Protein AF-A0AA39CTF8-F1 (afdb_monomer_lite)

Radius of gyration: 15.76 Å; chains: 1; bounding box: 38×28×45 Å

Secondary structure (DSSP, 8-state):
--HHHHHHHHHTTHHHHHHHHHH-TTSPPEEEEE-S-SS--S-TTTSSSHHHHHHHHHHHHHHHHTT--EEEE---TT-TT-SEE-S-BTTB-SEE-THHHHHHHHHHHHTT-TT----PPP-

Foldseek 3Di:
DDLVVLLVVQCVCLVVQVVVCVVPVPDAAAAPEDADDDVQPPPLVCALAQNRLVSLLSNVLSNLQSRHPYYDYDADQSGRHHQWRCQDDPNDGTDGGNNVVSVVVNCVVPVVPPPDGRHDDDD

InterPro domains:
  IPR052974 Glycosyl Hydrolase 79 Enzymes [PTHR36183] (1-116)

Structure (mmCIF, N/CA/C/O backbone):
data_AF-A0AA39CTF8-F1
#
_entry.id   AF-A0AA39CTF8-F1
#
loop_
_atom_site.group_PDB
_atom_site.id
_atom_site.type_symbol
_atom_site.label_atom_id
_atom_site.label_alt_id
_atom_site.label_comp_id
_atom_site.label_asym_id
_atom_site.label_entity_id
_atom_site.label_seq_id
_atom_site.pdbx_PDB_ins_code
_atom_site.Cartn_x
_atom_site.Cartn_y
_atom_site.Cartn_z
_atom_site.occupancy
_atom_site.B_iso_or_equiv
_atom_site.auth_seq_id
_atom_site.auth_comp_id
_atom_site.auth_asym_id
_atom_site.auth_atom_id
_atom_site.pdbx_PDB_model_num
ATOM 1 N N . MET A 1 1 ? 5.253 10.635 -0.925 1.00 78.50 1 MET A N 1
ATOM 2 C CA . MET A 1 1 ? 5.466 9.560 0.064 1.00 78.50 1 MET A CA 1
ATOM 3 C C . MET A 1 1 ? 5.866 10.199 1.385 1.00 78.50 1 MET A C 1
ATOM 5 O O . MET A 1 1 ? 7.046 10.406 1.628 1.00 78.50 1 MET A O 1
ATOM 9 N N . ASN A 1 2 ? 4.883 10.614 2.179 1.00 89.88 2 ASN A N 1
ATOM 10 C CA . ASN A 1 2 ? 5.062 11.003 3.576 1.00 89.88 2 ASN A CA 1
ATOM 11 C C . ASN A 1 2 ? 3.846 10.493 4.365 1.00 89.88 2 ASN A C 1
ATOM 13 O O . ASN A 1 2 ? 2.783 10.294 3.772 1.00 89.88 2 ASN A O 1
ATOM 17 N N . HIS A 1 3 ? 4.023 10.285 5.667 1.00 93.75 3 HIS A N 1
ATOM 18 C CA . HIS A 1 3 ? 3.000 9.671 6.513 1.00 93.75 3 HIS A CA 1
ATOM 19 C C . HIS A 1 3 ? 1.699 10.480 6.538 1.00 93.75 3 HIS A C 1
ATOM 21 O O . HIS A 1 3 ? 0.634 9.928 6.312 1.00 93.75 3 HIS A O 1
ATOM 27 N N . THR A 1 4 ? 1.779 11.810 6.644 1.00 95.06 4 THR A N 1
ATOM 28 C CA . THR A 1 4 ? 0.595 12.687 6.623 1.00 95.06 4 THR A CA 1
ATOM 29 C C . THR A 1 4 ? -0.267 12.514 5.366 1.00 95.06 4 THR A C 1
ATOM 31 O O . THR A 1 4 ? -1.490 12.576 5.440 1.00 95.06 4 THR A O 1
ATOM 34 N N . ALA A 1 5 ? 0.333 12.300 4.188 1.00 93.06 5 ALA A N 1
ATOM 35 C CA . ALA A 1 5 ? -0.446 12.049 2.975 1.00 93.06 5 ALA A CA 1
ATOM 36 C C . ALA A 1 5 ? -1.070 10.647 2.957 1.00 93.06 5 ALA A C 1
ATOM 38 O O . ALA A 1 5 ? -2.146 10.485 2.390 1.00 93.06 5 ALA A O 1
ATOM 39 N N . VAL A 1 6 ? -0.402 9.650 3.546 1.00 94.19 6 VAL A N 1
ATOM 40 C CA . VAL A 1 6 ? -0.950 8.296 3.704 1.00 94.19 6 VAL A CA 1
ATOM 41 C C . VAL A 1 6 ? -2.129 8.321 4.667 1.00 94.19 6 VAL A C 1
ATOM 43 O O . VAL A 1 6 ? -3.202 7.853 4.310 1.00 94.19 6 VAL A O 1
ATOM 46 N N . GLU A 1 7 ? -1.958 8.939 5.831 1.00 94.94 7 GLU A N 1
ATOM 47 C CA . GLU A 1 7 ? -3.001 9.120 6.835 1.00 94.94 7 GLU A CA 1
ATOM 48 C C . GLU A 1 7 ? -4.238 9.783 6.226 1.00 94.94 7 GLU A C 1
ATOM 50 O O . GLU A 1 7 ? -5.289 9.154 6.180 1.00 94.94 7 GLU A O 1
ATOM 55 N N . ASN A 1 8 ? -4.090 10.969 5.619 1.00 94.69 8 ASN A N 1
ATOM 56 C CA . ASN A 1 8 ? -5.196 11.671 4.954 1.00 94.69 8 ASN A CA 1
ATOM 57 C C . ASN A 1 8 ? -5.873 10.840 3.850 1.00 94.69 8 ASN A C 1
ATOM 59 O O . ASN A 1 8 ? -7.058 11.011 3.576 1.00 94.69 8 ASN A O 1
ATOM 63 N N . ASN A 1 9 ? -5.127 9.962 3.171 1.00 92.88 9 ASN A N 1
ATOM 64 C CA . ASN A 1 9 ? -5.682 9.100 2.131 1.00 92.88 9 ASN A CA 1
ATOM 65 C C . ASN A 1 9 ? -6.513 7.939 2.692 1.00 92.88 9 ASN A C 1
ATOM 67 O O . ASN A 1 9 ? -7.350 7.407 1.970 1.00 92.88 9 ASN A O 1
ATOM 71 N N . ILE A 1 10 ? -6.300 7.522 3.935 1.00 93.25 10 ILE A N 1
ATOM 72 C CA . ILE A 1 10 ? -7.047 6.410 4.531 1.00 93.25 10 ILE A CA 1
ATOM 73 C C . ILE A 1 10 ? -8.160 6.944 5.433 1.00 93.25 10 ILE A C 1
ATOM 75 O O . ILE A 1 10 ? -9.286 6.459 5.350 1.00 93.25 10 ILE A O 1
ATOM 79 N N . THR A 1 11 ? -7.900 8.003 6.204 1.00 94.44 11 THR A N 1
ATOM 80 C CA . THR A 1 11 ? -8.899 8.636 7.081 1.00 94.44 11 THR A CA 1
ATOM 81 C C . THR A 1 11 ? -10.047 9.281 6.313 1.00 94.44 11 THR A C 1
ATOM 83 O O . THR A 1 11 ? -11.115 9.489 6.875 1.00 94.44 11 THR A O 1
ATOM 86 N N . GLN A 1 12 ? -9.906 9.500 5.001 1.00 94.44 12 GLN A N 1
ATOM 87 C CA . GLN A 1 12 ? -11.028 9.941 4.167 1.00 94.44 12 GLN A CA 1
ATOM 88 C C . GLN A 1 12 ? -12.232 8.982 4.181 1.00 94.44 12 GLN A C 1
ATOM 90 O O . GLN A 1 12 ? -13.317 9.418 3.825 1.00 94.44 12 GLN A O 1
ATOM 95 N N . TYR A 1 13 ? -12.043 7.705 4.548 1.00 93.06 13 TYR A N 1
ATOM 96 C CA . TYR A 1 13 ? -13.116 6.705 4.627 1.00 93.06 13 TYR A CA 1
ATOM 97 C C . TYR A 1 13 ? -13.764 6.608 6.016 1.00 93.06 13 TYR A C 1
ATOM 99 O O . TYR A 1 13 ? -14.669 5.801 6.208 1.00 93.06 13 TYR A O 1
ATOM 107 N N . GLU A 1 14 ? -13.273 7.354 7.010 1.00 93.75 14 GLU A N 1
ATOM 108 C CA . GLU A 1 14 ? -13.641 7.174 8.419 1.00 93.75 14 GLU A CA 1
ATOM 109 C C . GLU A 1 14 ? -15.152 7.326 8.637 1.00 93.75 14 GLU A C 1
ATOM 111 O O . GLU A 1 14 ? -15.782 6.449 9.221 1.00 93.75 14 GLU A O 1
ATOM 116 N N . HIS A 1 15 ? -15.757 8.356 8.044 1.00 95.00 15 HIS A N 1
ATOM 117 C CA . HIS A 1 15 ? -17.194 8.604 8.144 1.00 95.00 15 HIS A CA 1
ATOM 118 C C . HIS A 1 15 ? -18.040 7.485 7.506 1.00 95.00 15 HIS A C 1
ATOM 120 O O . HIS A 1 15 ? -19.038 7.045 8.077 1.00 95.00 15 HIS A O 1
ATOM 126 N N . GLU A 1 16 ? -17.656 6.983 6.330 1.00 93.50 16 GLU A N 1
ATOM 127 C CA . GLU A 1 16 ? -18.352 5.874 5.672 1.00 93.50 16 GLU A CA 1
ATOM 128 C C . GLU A 1 16 ? -18.203 4.569 6.458 1.00 93.50 16 GLU A C 1
ATOM 130 O O . GLU A 1 16 ? -19.143 3.774 6.521 1.00 93.50 16 GLU A O 1
ATOM 135 N N . MET A 1 17 ? -17.033 4.347 7.060 1.00 93.81 17 MET A N 1
ATOM 136 C CA . MET A 1 17 ? -16.761 3.188 7.904 1.00 93.81 17 MET A CA 1
ATOM 137 C C . MET A 1 17 ? -17.577 3.228 9.196 1.00 93.81 17 MET A C 1
ATOM 139 O O . MET A 1 17 ? -18.159 2.208 9.565 1.00 93.81 17 MET A O 1
ATOM 143 N N . GLU A 1 18 ? -17.663 4.387 9.851 1.00 94.44 18 GLU A N 1
ATOM 144 C CA . GLU A 1 18 ? -18.514 4.611 11.023 1.00 94.44 18 GLU A CA 1
ATOM 145 C C . GLU A 1 18 ? -19.980 4.353 10.683 1.00 94.44 18 GLU A C 1
ATOM 147 O O . GLU A 1 18 ? -20.626 3.531 11.333 1.00 94.44 18 GLU A O 1
ATOM 152 N N . TYR A 1 19 ? -20.482 4.962 9.605 1.00 94.94 19 TYR A N 1
ATOM 153 C CA . TYR A 1 19 ? -21.857 4.755 9.161 1.00 94.94 19 TYR A CA 1
ATOM 154 C C . TYR A 1 19 ? -22.148 3.277 8.869 1.00 94.94 19 TYR A C 1
ATOM 156 O O . TYR A 1 19 ? -23.150 2.735 9.337 1.00 94.94 19 TYR A O 1
ATOM 164 N N . ALA A 1 20 ? -21.270 2.594 8.128 1.00 93.19 20 ALA A N 1
ATOM 165 C CA . ALA A 1 20 ? -21.432 1.173 7.832 1.00 93.19 20 ALA A CA 1
ATOM 166 C C . ALA A 1 20 ? -21.434 0.318 9.109 1.00 93.19 20 ALA A C 1
ATOM 168 O O . ALA A 1 20 ? -22.247 -0.600 9.228 1.00 93.19 20 ALA A O 1
ATOM 169 N N . HIS A 1 21 ? -20.569 0.638 10.073 1.00 94.25 21 HIS A N 1
ATOM 170 C CA . HIS A 1 21 ? -20.507 -0.054 11.355 1.00 94.25 21 HIS A CA 1
ATOM 171 C C . HIS A 1 21 ? -21.762 0.175 12.208 1.00 94.25 21 HIS A C 1
ATOM 173 O O . HIS A 1 21 ? -22.227 -0.759 12.854 1.00 94.25 21 HIS A O 1
ATOM 179 N N . GLU A 1 22 ? -22.348 1.374 12.190 1.00 96.25 22 GLU A N 1
ATOM 180 C CA . GLU A 1 22 ? -23.618 1.654 12.872 1.00 96.25 22 GLU A CA 1
ATOM 181 C C . GLU A 1 22 ? -24.778 0.831 12.304 1.00 96.25 22 GLU A C 1
ATOM 183 O O . GLU A 1 22 ? -25.639 0.380 13.062 1.00 96.25 22 GLU A O 1
ATOM 188 N N . GLN A 1 23 ? -24.809 0.632 10.981 1.00 96.62 23 GLN A N 1
ATOM 189 C CA . GLN A 1 23 ? -25.866 -0.145 10.330 1.00 96.62 23 GLN A CA 1
ATOM 190 C C . GLN A 1 23 ? -25.664 -1.655 10.506 1.00 96.62 23 GLN A C 1
ATOM 192 O O . GLN A 1 23 ? -26.620 -2.372 10.786 1.00 96.62 23 GLN A O 1
ATOM 197 N N . GLU A 1 24 ? -24.432 -2.143 10.347 1.00 96.12 24 GLU A N 1
ATOM 198 C CA . GLU A 1 24 ? -24.095 -3.569 10.374 1.00 96.12 24 GLU A CA 1
ATOM 199 C C . GLU A 1 24 ? -22.782 -3.819 11.147 1.00 96.12 24 GLU A C 1
ATOM 201 O O . GLU A 1 24 ? -21.730 -4.065 10.547 1.00 96.12 24 GLU A O 1
ATOM 206 N N . PRO A 1 25 ? -22.812 -3.837 12.497 1.00 93.81 25 PRO A N 1
ATOM 207 C CA . PRO A 1 25 ? -21.602 -3.827 13.334 1.00 93.81 25 PRO A CA 1
ATOM 208 C C . PRO A 1 25 ? -20.665 -5.026 13.160 1.00 93.81 25 PRO A C 1
ATOM 210 O O . PRO A 1 25 ? -19.514 -4.998 13.598 1.00 93.81 25 PRO A O 1
ATOM 213 N N . THR A 1 26 ? -21.166 -6.114 12.573 1.00 94.06 26 THR A N 1
ATOM 214 C CA . THR A 1 26 ? -20.421 -7.368 12.396 1.00 94.06 26 THR A CA 1
ATOM 215 C C . THR A 1 26 ? -19.784 -7.505 11.016 1.00 94.06 26 THR A C 1
ATOM 217 O O . THR A 1 26 ? -18.962 -8.403 10.820 1.00 94.06 26 THR A O 1
ATOM 220 N N . VAL A 1 27 ? -20.137 -6.635 10.063 1.00 92.56 27 VAL A N 1
ATOM 221 C CA . VAL A 1 27 ? -19.603 -6.685 8.701 1.00 92.56 27 VAL A CA 1
ATOM 222 C C . VAL A 1 27 ? -18.261 -5.949 8.667 1.00 92.56 27 VAL A C 1
ATOM 224 O O . VAL A 1 27 ? -18.202 -4.759 8.975 1.00 92.56 27 VAL A O 1
ATOM 227 N N . PRO A 1 28 ? -17.159 -6.628 8.308 1.00 92.06 28 PRO A N 1
ATOM 228 C CA . PRO A 1 28 ? -15.853 -5.994 8.265 1.00 92.06 28 PRO A CA 1
ATOM 229 C C . PRO A 1 28 ? -15.701 -5.102 7.031 1.00 92.06 28 PRO A C 1
ATOM 231 O O . PRO A 1 28 ? -16.151 -5.444 5.935 1.00 92.06 28 PRO A O 1
ATOM 234 N N . VAL A 1 29 ? -14.967 -4.002 7.191 1.00 93.19 29 VAL A N 1
ATOM 235 C CA . VAL A 1 29 ? -14.550 -3.157 6.070 1.00 93.19 29 VAL A CA 1
ATOM 236 C C . VAL A 1 29 ? -13.308 -3.752 5.406 1.00 93.19 29 VAL A C 1
ATOM 238 O O . VAL A 1 29 ? -12.372 -4.216 6.071 1.00 93.19 29 VAL A O 1
ATOM 241 N N . VAL A 1 30 ? -13.309 -3.733 4.073 1.00 95.62 30 VAL A N 1
ATOM 242 C CA . VAL A 1 30 ? -12.202 -4.175 3.222 1.00 95.62 30 VAL A CA 1
ATOM 243 C C . VAL A 1 30 ? -11.966 -3.157 2.111 1.00 95.62 30 VAL A C 1
ATOM 245 O O . VAL A 1 30 ? -12.918 -2.623 1.543 1.00 95.62 30 VAL A O 1
ATOM 248 N N . LEU A 1 31 ? -10.706 -2.938 1.742 1.00 94.81 31 LEU A N 1
ATOM 249 C CA . LEU A 1 31 ? -10.361 -2.209 0.525 1.00 94.81 31 LEU A CA 1
ATOM 250 C C . LEU A 1 31 ? -10.255 -3.208 -0.626 1.00 94.81 31 LEU A C 1
ATOM 252 O O . LEU A 1 31 ? -9.257 -3.916 -0.788 1.00 94.81 31 LEU A O 1
ATOM 256 N N . GLY A 1 32 ? -11.350 -3.302 -1.384 1.00 95.25 32 GLY A N 1
ATOM 257 C CA . GLY A 1 32 ? -11.537 -4.290 -2.446 1.00 95.25 32 GLY A CA 1
ATOM 258 C C . GLY A 1 32 ? -10.659 -4.078 -3.680 1.00 95.25 32 GLY A C 1
ATOM 259 O O . GLY A 1 32 ? -10.412 -5.044 -4.399 1.00 95.25 32 GLY A O 1
ATOM 260 N N . GLU A 1 33 ? -10.175 -2.857 -3.894 1.00 93.81 33 GLU A N 1
ATOM 261 C CA . GLU A 1 33 ? -9.250 -2.491 -4.961 1.00 93.81 33 GLU A CA 1
ATOM 262 C C . GLU A 1 33 ? -8.488 -1.222 -4.544 1.00 93.81 33 GLU A C 1
ATOM 264 O O . GLU A 1 33 ? -9.106 -0.190 -4.288 1.00 93.81 33 GLU A O 1
ATOM 269 N N . ILE A 1 34 ? -7.159 -1.290 -4.417 1.00 92.94 34 ILE A N 1
ATOM 270 C CA . ILE A 1 34 ? -6.343 -0.133 -4.010 1.00 92.94 34 ILE A CA 1
ATOM 271 C C . ILE A 1 34 ? -4.907 -0.236 -4.531 1.00 92.94 34 ILE A C 1
ATOM 273 O O . ILE A 1 34 ? -4.346 -1.333 -4.638 1.00 92.94 34 ILE A O 1
ATOM 277 N N . ASN A 1 35 ? -4.306 0.913 -4.856 1.00 91.62 35 ASN A N 1
ATOM 278 C CA . ASN A 1 35 ? -2.865 1.062 -5.034 1.00 91.62 35 ASN A CA 1
ATOM 279 C C . ASN A 1 35 ? -2.419 2.540 -4.971 1.00 91.62 35 ASN A C 1
ATOM 281 O O . ASN A 1 35 ? -3.235 3.418 -4.704 1.00 91.62 35 ASN A O 1
ATOM 285 N N . GLY A 1 36 ? -1.126 2.804 -5.190 1.00 85.06 36 GLY A N 1
ATOM 286 C CA . GLY A 1 36 ? -0.515 4.134 -5.046 1.00 85.06 36 GLY A CA 1
ATOM 287 C C . GLY A 1 36 ? -0.842 5.155 -6.143 1.00 85.06 36 GLY A C 1
ATOM 288 O O . GLY A 1 36 ? -0.559 6.338 -5.964 1.00 85.06 36 GLY A O 1
ATOM 289 N N . ASP A 1 37 ? -1.449 4.724 -7.251 1.00 83.69 37 ASP A N 1
ATOM 290 C CA . ASP A 1 37 ? -1.854 5.584 -8.367 1.00 83.69 37 ASP A CA 1
ATOM 291 C C . ASP A 1 37 ? -3.141 5.054 -9.019 1.00 83.69 37 ASP A C 1
ATOM 293 O O . ASP A 1 37 ? -3.310 3.846 -9.202 1.00 83.69 37 ASP A O 1
ATOM 297 N N . SER A 1 38 ? -4.042 5.962 -9.395 1.00 77.44 38 SER A N 1
ATOM 298 C CA . SER A 1 38 ? -5.282 5.662 -10.121 1.00 77.44 38 SER A CA 1
ATOM 299 C C . SER A 1 38 ? -5.162 5.869 -11.632 1.00 77.44 38 SER A C 1
ATOM 301 O O . SER A 1 38 ? -5.956 5.316 -12.392 1.00 77.44 38 SER A O 1
ATOM 303 N N . ALA A 1 39 ? -4.178 6.644 -12.094 1.00 76.19 39 ALA A N 1
ATOM 304 C CA . ALA A 1 39 ? -4.035 7.002 -13.502 1.00 76.19 39 ALA A CA 1
ATOM 305 C C . ALA A 1 39 ? -3.143 6.024 -14.288 1.00 76.19 39 ALA A C 1
ATOM 307 O O . ALA A 1 39 ? -3.176 6.018 -15.521 1.00 76.19 39 ALA A O 1
ATOM 308 N N . ASN A 1 40 ? -2.353 5.201 -13.590 1.00 68.25 40 ASN A N 1
ATOM 309 C CA . ASN A 1 40 ? -1.326 4.319 -14.143 1.00 68.25 40 ASN A CA 1
ATOM 310 C C . ASN A 1 40 ? -0.457 5.016 -15.202 1.00 68.25 40 ASN A C 1
ATOM 312 O O . ASN A 1 40 ? -0.211 4.500 -16.302 1.00 68.25 40 ASN A O 1
ATOM 316 N N . LEU A 1 41 ? -0.033 6.237 -14.894 1.00 64.94 41 LEU A N 1
ATOM 317 C CA . LEU A 1 41 ? 0.836 6.997 -15.782 1.00 64.94 41 LEU A CA 1
ATOM 318 C C . LEU A 1 41 ? 2.268 6.465 -15.671 1.00 64.94 41 LEU A C 1
ATOM 320 O O . LEU A 1 41 ? 2.586 5.648 -14.812 1.00 64.94 41 LEU A O 1
ATOM 324 N N . ASN A 1 42 ? 3.150 6.889 -16.579 1.00 65.12 42 ASN A N 1
ATOM 325 C CA . ASN A 1 42 ? 4.553 6.463 -16.640 1.00 65.12 42 ASN A CA 1
ATOM 326 C C . ASN A 1 42 ? 5.375 6.972 -15.431 1.00 65.12 42 ASN A C 1
ATOM 328 O O . ASN A 1 42 ? 6.289 7.782 -15.576 1.00 65.12 42 ASN A O 1
ATOM 332 N N . MET A 1 43 ? 5.037 6.506 -14.231 1.00 73.44 43 MET A N 1
ATOM 333 C CA . MET A 1 43 ? 5.553 6.935 -12.935 1.00 73.44 43 MET A CA 1
ATOM 334 C C . MET A 1 43 ? 6.647 5.991 -12.437 1.00 73.44 43 MET A C 1
ATOM 336 O O . MET A 1 43 ? 6.754 5.726 -11.248 1.00 73.44 43 MET A O 1
ATOM 340 N N . SER A 1 44 ? 7.512 5.496 -13.327 1.00 77.44 44 SER A N 1
ATOM 341 C CA . SER A 1 44 ? 8.609 4.581 -12.961 1.00 77.44 44 SER A CA 1
ATOM 342 C C . SER A 1 44 ? 9.619 5.173 -11.968 1.00 77.44 44 SER A C 1
ATOM 344 O O . SER A 1 44 ? 10.425 4.439 -11.405 1.00 77.44 44 SER A O 1
ATOM 346 N N . GLN A 1 45 ? 9.575 6.489 -11.740 1.00 81.06 45 GLN A N 1
ATOM 347 C CA . GLN A 1 45 ? 10.356 7.170 -10.705 1.00 81.06 45 GLN A CA 1
ATOM 348 C C . GLN A 1 45 ? 9.742 7.054 -9.298 1.00 81.06 45 GLN A C 1
ATOM 350 O O . GLN A 1 45 ? 10.439 7.299 -8.317 1.00 81.06 45 GLN A O 1
ATOM 355 N N . VAL A 1 46 ? 8.456 6.708 -9.193 1.00 86.44 46 VAL A N 1
ATOM 356 C CA . VAL A 1 46 ? 7.686 6.667 -7.937 1.00 86.44 46 VAL A CA 1
ATOM 357 C C . VAL A 1 46 ? 7.165 5.260 -7.657 1.00 86.44 46 VAL A C 1
ATOM 359 O O . VAL A 1 46 ? 7.291 4.789 -6.528 1.00 86.44 46 VAL A O 1
ATOM 362 N N . ASP A 1 47 ? 6.681 4.559 -8.682 1.00 88.31 47 ASP A N 1
ATOM 363 C CA . ASP A 1 47 ? 6.106 3.226 -8.551 1.00 88.31 47 ASP A CA 1
ATOM 364 C C . ASP A 1 47 ? 7.070 2.113 -8.965 1.00 88.31 47 ASP A C 1
ATOM 366 O O . ASP A 1 47 ? 7.815 2.195 -9.949 1.00 88.31 47 ASP A O 1
ATOM 370 N N . GLY A 1 48 ? 7.029 1.013 -8.215 1.00 89.56 48 GLY A N 1
ATOM 371 C CA . GLY A 1 48 ? 7.896 -0.141 -8.431 1.00 89.56 48 GLY A CA 1
ATOM 372 C C . GLY A 1 48 ? 9.355 0.089 -8.037 1.00 89.56 48 GLY A C 1
ATOM 373 O O . GLY A 1 48 ? 10.199 -0.749 -8.354 1.00 89.56 48 GLY A O 1
ATOM 374 N N . VAL A 1 49 ? 9.643 1.193 -7.347 1.00 92.94 49 VAL A N 1
ATOM 375 C CA . VAL A 1 49 ? 10.937 1.528 -6.733 1.00 92.94 49 VAL A CA 1
ATOM 376 C C . VAL A 1 49 ? 10.869 1.363 -5.216 1.00 92.94 49 VAL A C 1
ATOM 378 O O . VAL A 1 49 ? 9.784 1.258 -4.650 1.00 92.94 49 VAL A O 1
ATOM 381 N N . PHE A 1 50 ? 12.015 1.374 -4.532 1.00 95.00 50 PHE A N 1
ATOM 382 C CA .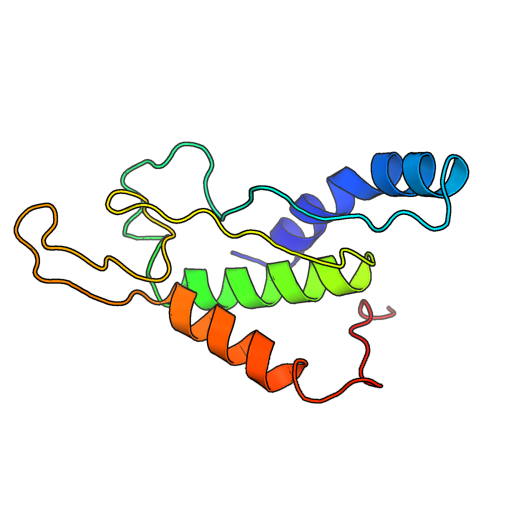 PHE A 1 50 ? 12.083 1.155 -3.080 1.00 95.00 50 PHE A CA 1
ATOM 383 C C . PHE A 1 50 ? 11.105 2.025 -2.268 1.00 95.00 50 PHE A C 1
ATOM 385 O O . PHE A 1 50 ? 10.449 1.519 -1.363 1.00 95.00 50 PHE A O 1
ATOM 392 N N . GLY A 1 51 ? 10.925 3.296 -2.645 1.00 93.75 51 GLY A N 1
ATOM 393 C CA . GLY A 1 51 ? 9.960 4.182 -1.987 1.00 93.75 51 GLY A CA 1
ATOM 394 C C . GLY A 1 51 ? 8.521 3.647 -2.000 1.00 93.75 51 GLY A C 1
ATOM 395 O O . GLY A 1 51 ? 7.848 3.718 -0.978 1.00 93.75 51 GLY A O 1
ATOM 396 N N . SER A 1 52 ? 8.070 3.038 -3.103 1.00 93.88 52 SER A N 1
ATOM 397 C CA . SER A 1 52 ? 6.722 2.449 -3.184 1.00 93.88 52 SER A CA 1
ATOM 398 C C . SER A 1 52 ? 6.516 1.258 -2.242 1.00 93.88 52 SER A C 1
ATOM 400 O O . SER A 1 52 ? 5.394 1.022 -1.810 1.00 93.88 52 SER A O 1
ATOM 402 N N . ALA A 1 53 ? 7.585 0.547 -1.862 1.00 95.81 53 ALA A N 1
ATOM 403 C CA . ALA A 1 53 ? 7.504 -0.486 -0.829 1.00 95.81 53 ALA A CA 1
ATOM 404 C C . ALA A 1 53 ? 7.279 0.131 0.560 1.00 95.81 53 ALA A C 1
ATOM 406 O O . ALA A 1 53 ? 6.440 -0.344 1.313 1.00 95.81 53 ALA A O 1
ATOM 407 N N . LEU A 1 54 ? 7.979 1.227 0.876 1.00 95.94 54 LEU A N 1
ATOM 408 C CA . LEU A 1 54 ? 7.799 1.939 2.146 1.00 95.94 54 LEU A CA 1
ATOM 409 C C . LEU A 1 54 ? 6.421 2.595 2.249 1.00 95.94 54 LEU A C 1
ATOM 411 O O . LEU A 1 54 ? 5.802 2.549 3.305 1.00 95.94 54 LEU A O 1
ATOM 415 N N . TRP A 1 55 ? 5.937 3.179 1.149 1.00 95.31 55 TRP A N 1
ATOM 416 C CA . TRP A 1 55 ? 4.572 3.691 1.074 1.00 95.31 55 TRP A CA 1
ATOM 417 C C . TRP A 1 55 ? 3.548 2.584 1.327 1.00 95.31 55 TRP A C 1
ATOM 419 O O . TRP A 1 55 ? 2.603 2.809 2.073 1.00 95.31 55 TRP A O 1
ATOM 429 N N . LEU A 1 56 ? 3.746 1.399 0.740 1.00 95.62 56 LEU A N 1
ATOM 430 C CA . LEU A 1 56 ? 2.824 0.285 0.921 1.00 95.62 56 LEU A CA 1
ATOM 431 C C . LEU A 1 56 ? 2.764 -0.164 2.386 1.00 95.62 56 LEU A C 1
ATOM 433 O O . LEU A 1 56 ? 1.663 -0.335 2.897 1.00 95.62 56 LEU A O 1
ATOM 437 N N . ASN A 1 57 ? 3.914 -0.276 3.058 1.00 95.62 57 ASN A N 1
ATOM 438 C CA . ASN A 1 57 ? 3.962 -0.622 4.482 1.00 95.62 57 ASN A CA 1
ATOM 439 C C . ASN A 1 57 ? 3.181 0.388 5.329 1.00 95.62 57 ASN A C 1
ATOM 441 O O . ASN A 1 57 ? 2.331 0.014 6.132 1.00 95.62 57 ASN A O 1
ATOM 445 N N . ASP A 1 58 ? 3.447 1.680 5.123 1.00 95.75 58 ASP A N 1
ATOM 446 C CA . ASP A 1 58 ? 2.764 2.765 5.833 1.00 95.75 58 ASP A CA 1
ATOM 447 C C . ASP A 1 58 ? 1.247 2.718 5.583 1.00 95.75 58 ASP A C 1
ATOM 449 O O . ASP A 1 58 ? 0.449 2.781 6.515 1.00 95.75 58 ASP A O 1
ATOM 453 N N . HIS A 1 59 ? 0.837 2.505 4.329 1.00 95.38 59 HIS A N 1
ATOM 454 C CA . HIS A 1 59 ? -0.572 2.446 3.941 1.00 95.38 59 HIS A CA 1
ATOM 455 C C . HIS A 1 59 ? -1.299 1.240 4.544 1.00 95.38 59 HIS A C 1
ATOM 457 O O . HIS A 1 59 ? -2.387 1.386 5.101 1.00 95.38 59 HIS A O 1
ATOM 463 N N . LEU A 1 60 ? -0.686 0.055 4.501 1.00 95.06 60 LEU A N 1
ATOM 464 C CA . LEU A 1 60 ? -1.251 -1.153 5.097 1.00 95.06 60 LEU A CA 1
ATOM 465 C C . LEU A 1 60 ? -1.345 -1.032 6.620 1.00 95.06 60 LEU A C 1
ATOM 467 O O . LEU A 1 60 ? -2.406 -1.300 7.185 1.00 95.06 60 LEU A O 1
ATOM 471 N N . MET A 1 61 ? -0.278 -0.586 7.285 1.00 93.94 61 MET A N 1
ATOM 472 C CA . MET A 1 61 ? -0.267 -0.421 8.740 1.00 93.94 61 MET A CA 1
ATOM 473 C C . MET A 1 61 ? -1.268 0.636 9.203 1.00 93.94 61 MET A C 1
ATOM 475 O O . MET A 1 61 ? -2.011 0.385 10.151 1.00 93.94 61 MET A O 1
ATOM 479 N N . MET A 1 62 ? -1.347 1.780 8.521 1.00 94.81 62 MET A N 1
ATOM 480 C CA . MET A 1 62 ? -2.323 2.821 8.836 1.00 94.81 62 MET A CA 1
ATOM 481 C C . MET A 1 62 ? -3.762 2.316 8.645 1.00 94.81 62 MET A C 1
ATOM 483 O O . MET A 1 62 ? -4.587 2.498 9.539 1.00 94.81 62 MET A O 1
ATOM 487 N N . GLY A 1 63 ? -4.066 1.580 7.572 1.00 94.75 63 GLY A N 1
ATOM 488 C CA . GLY A 1 63 ? -5.383 0.955 7.394 1.00 94.75 63 GLY A CA 1
A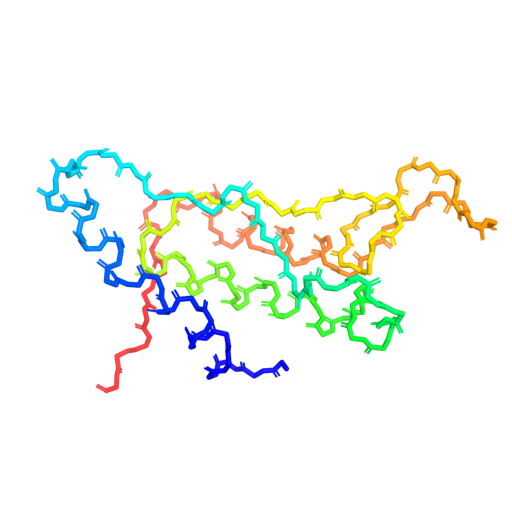TOM 489 C C . GLY A 1 63 ? -5.766 -0.017 8.509 1.00 94.75 63 GLY A C 1
ATOM 490 O O . GLY A 1 63 ? -6.917 -0.040 8.950 1.00 94.75 63 GLY A O 1
ATOM 491 N N . MET A 1 64 ? -4.801 -0.781 9.029 1.00 93.06 64 MET A N 1
ATOM 492 C CA . MET A 1 64 ? -5.036 -1.668 10.174 1.00 93.06 64 MET A CA 1
ATOM 493 C C . MET A 1 64 ? -5.437 -0.890 11.434 1.00 93.06 64 MET A C 1
ATOM 495 O O . MET A 1 64 ? -6.253 -1.392 12.208 1.00 93.06 64 MET A O 1
ATOM 499 N N . THR A 1 65 ? -4.920 0.331 11.640 1.00 93.69 65 THR A N 1
ATOM 500 C CA . THR A 1 65 ? -5.332 1.184 12.777 1.00 93.69 65 THR A CA 1
ATOM 501 C C . THR A 1 65 ? -6.804 1.579 12.713 1.00 93.69 65 THR A C 1
ATOM 503 O O . THR A 1 65 ? -7.444 1.709 13.753 1.00 93.69 65 THR A O 1
ATOM 506 N N . MET A 1 66 ? -7.351 1.683 11.500 1.00 92.81 66 MET A N 1
ATOM 507 C CA . MET A 1 66 ? -8.750 2.014 11.232 1.00 92.81 66 MET A CA 1
ATOM 508 C C . MET A 1 66 ? -9.661 0.783 11.175 1.00 92.81 66 MET A C 1
ATOM 510 O O . MET A 1 66 ? -10.819 0.893 10.791 1.00 92.81 66 MET A O 1
ATOM 514 N N . ASN A 1 67 ? -9.172 -0.405 11.548 1.00 91.56 67 ASN A N 1
ATOM 515 C CA . ASN A 1 67 ? -9.930 -1.660 11.479 1.00 91.56 67 ASN A CA 1
ATOM 516 C C . ASN A 1 67 ? -10.299 -2.092 10.039 1.00 91.56 67 ASN A C 1
ATOM 518 O O . ASN A 1 67 ? -11.263 -2.833 9.830 1.00 91.56 67 ASN A O 1
ATOM 522 N N . ILE A 1 68 ? -9.512 -1.687 9.033 1.00 94.19 68 ILE A N 1
ATOM 523 C CA . ILE A 1 68 ? -9.591 -2.269 7.686 1.00 94.19 68 ILE A CA 1
ATOM 524 C C . ILE A 1 68 ? -8.968 -3.665 7.738 1.00 94.19 68 ILE A C 1
ATOM 526 O O . ILE A 1 68 ? -7.778 -3.835 7.997 1.00 94.19 68 ILE A O 1
ATOM 530 N N . THR A 1 69 ? -9.781 -4.687 7.483 1.00 91.88 69 THR A N 1
ATOM 531 C CA . THR A 1 69 ? -9.394 -6.089 7.730 1.00 91.88 69 THR A CA 1
ATOM 532 C C . THR A 1 69 ? -8.728 -6.772 6.538 1.00 91.88 69 THR A C 1
ATOM 534 O O . THR A 1 69 ? -8.124 -7.835 6.687 1.00 91.88 69 THR A O 1
ATOM 537 N N . ARG A 1 70 ? -8.848 -6.193 5.337 1.00 93.81 70 ARG A N 1
ATOM 538 C CA . ARG A 1 70 ? -8.280 -6.755 4.110 1.00 93.81 70 ARG A CA 1
ATOM 539 C C . ARG A 1 70 ? -8.004 -5.684 3.069 1.00 93.81 70 ARG A C 1
ATOM 541 O O . ARG A 1 70 ? -8.815 -4.786 2.862 1.00 93.81 70 ARG A O 1
ATOM 548 N N . TYR A 1 71 ? -6.899 -5.882 2.363 1.00 95.06 71 TYR A N 1
ATOM 549 C CA . TYR A 1 71 ? -6.502 -5.138 1.179 1.00 95.06 71 TYR A CA 1
ATOM 550 C C . TYR A 1 71 ? -6.393 -6.086 -0.011 1.00 95.06 71 TYR A C 1
ATOM 552 O O . TYR A 1 71 ? -5.748 -7.132 0.079 1.00 95.06 71 TYR A O 1
ATOM 560 N N . ASN A 1 72 ? -6.978 -5.706 -1.140 1.00 96.00 72 ASN A N 1
ATOM 561 C CA . ASN A 1 72 ? -6.735 -6.350 -2.425 1.00 96.00 72 ASN A CA 1
ATOM 562 C C . ASN A 1 72 ? -5.961 -5.366 -3.313 1.00 96.00 72 ASN A C 1
ATOM 564 O O . ASN A 1 72 ? -6.522 -4.450 -3.916 1.00 96.00 72 ASN A O 1
ATOM 568 N N . LEU A 1 73 ? -4.641 -5.546 -3.349 1.00 95.62 73 LEU A N 1
ATOM 569 C CA . LEU A 1 73 ? -3.730 -4.682 -4.094 1.00 95.62 73 LEU A CA 1
ATOM 570 C C . LEU A 1 73 ? -3.831 -4.963 -5.591 1.00 95.62 73 LEU A C 1
ATOM 572 O O . LEU A 1 73 ? -3.604 -6.101 -6.014 1.00 95.62 73 LEU A O 1
ATOM 576 N N . ILE A 1 74 ? -4.105 -3.929 -6.390 1.00 93.94 74 ILE A N 1
ATOM 577 C CA . ILE A 1 74 ? -4.243 -4.072 -7.846 1.00 93.94 74 ILE A CA 1
ATOM 578 C C . ILE A 1 74 ? -2.961 -4.671 -8.432 1.00 93.94 74 ILE A C 1
ATOM 580 O O . ILE A 1 74 ? -1.859 -4.178 -8.179 1.00 93.94 74 ILE A O 1
ATOM 584 N N . GLN A 1 75 ? -3.116 -5.716 -9.246 1.00 92.81 75 GLN A N 1
ATOM 585 C CA . GLN A 1 75 ? -2.046 -6.326 -10.034 1.00 92.81 75 GLN A CA 1
ATOM 586 C C . 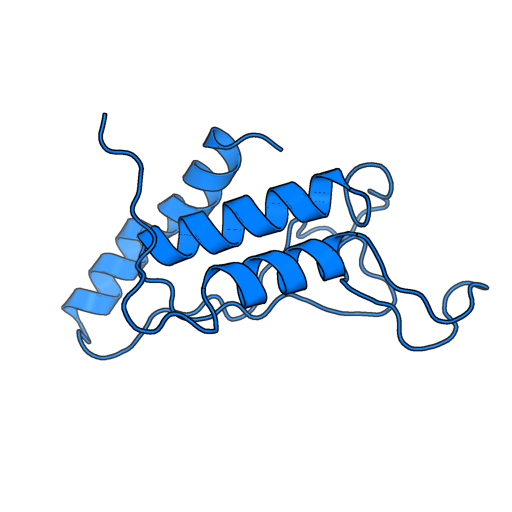GLN A 1 75 ? -2.404 -6.297 -11.523 1.00 92.81 75 GLN A C 1
ATOM 588 O O . GLN A 1 75 ? -3.569 -6.281 -11.909 1.00 92.81 75 GLN A O 1
ATOM 593 N N . GLY A 1 76 ? -1.386 -6.321 -12.375 1.00 90.38 76 GLY A N 1
ATOM 594 C CA . GLY A 1 76 ? -1.528 -6.322 -13.828 1.00 90.38 76 GLY A CA 1
ATOM 595 C C . GLY A 1 76 ? -0.203 -6.035 -14.521 1.00 90.38 76 GLY A C 1
ATOM 596 O O . GLY A 1 76 ? 0.602 -5.230 -14.071 1.00 90.38 76 GLY A O 1
ATOM 597 N N . THR A 1 77 ? 0.047 -6.697 -15.643 1.00 90.94 77 THR A N 1
ATOM 598 C CA . THR A 1 77 ? 1.379 -6.737 -16.273 1.00 90.94 77 THR A CA 1
ATOM 599 C C . THR A 1 77 ? 1.905 -5.374 -16.727 1.00 90.94 77 THR A C 1
ATOM 601 O O . THR A 1 77 ? 3.101 -5.218 -16.957 1.00 90.94 77 THR A O 1
ATOM 604 N N . THR A 1 78 ? 1.034 -4.370 -16.841 1.00 87.50 78 THR A N 1
ATOM 605 C CA . THR A 1 78 ? 1.382 -3.023 -17.297 1.00 87.50 78 THR A CA 1
ATOM 606 C C . THR A 1 78 ? 1.303 -1.947 -16.219 1.00 87.50 78 THR A C 1
ATOM 608 O O . THR A 1 78 ? 1.561 -0.790 -16.556 1.00 87.50 78 THR A O 1
ATOM 611 N N . PHE A 1 79 ? 0.934 -2.275 -14.973 1.00 89.00 79 PHE A N 1
ATOM 612 C CA . PHE A 1 79 ? 0.774 -1.256 -13.934 1.00 89.00 79 PHE A CA 1
ATOM 613 C C . PHE A 1 79 ? 2.102 -0.879 -13.263 1.00 89.00 79 PHE A C 1
ATOM 615 O O . PHE A 1 79 ? 2.957 -1.728 -12.993 1.00 89.00 79 PHE A O 1
ATOM 622 N N . GLY A 1 80 ? 2.278 0.412 -12.972 1.00 88.88 80 GLY A N 1
ATOM 623 C CA . GLY A 1 80 ? 3.456 0.965 -12.298 1.00 88.88 80 GLY A CA 1
ATOM 624 C C . GLY A 1 80 ? 3.699 0.376 -10.905 1.00 88.88 80 GLY A C 1
ATOM 625 O O . GLY A 1 80 ? 4.845 0.175 -10.518 1.00 88.88 80 GLY A O 1
ATOM 626 N N . TYR A 1 81 ? 2.638 0.031 -10.189 1.00 90.75 81 TYR A N 1
ATOM 627 C CA . TYR A 1 81 ? 2.656 -0.296 -8.763 1.00 90.75 81 TYR A CA 1
ATOM 628 C C . TYR A 1 81 ? 2.620 -1.797 -8.437 1.00 90.75 81 TYR A C 1
ATOM 630 O O . TYR A 1 81 ? 2.501 -2.188 -7.275 1.00 90.75 81 TYR A O 1
ATOM 638 N N . VAL A 1 82 ? 2.674 -2.665 -9.451 1.00 93.12 82 VAL A N 1
ATOM 639 C CA . VAL A 1 82 ? 2.572 -4.113 -9.226 1.00 93.12 82 VAL A CA 1
ATOM 640 C C . VAL A 1 82 ? 3.714 -4.657 -8.392 1.00 93.12 82 VAL A C 1
ATOM 642 O O . VAL A 1 82 ? 4.840 -4.167 -8.460 1.00 93.12 82 VAL A O 1
ATOM 645 N N . AL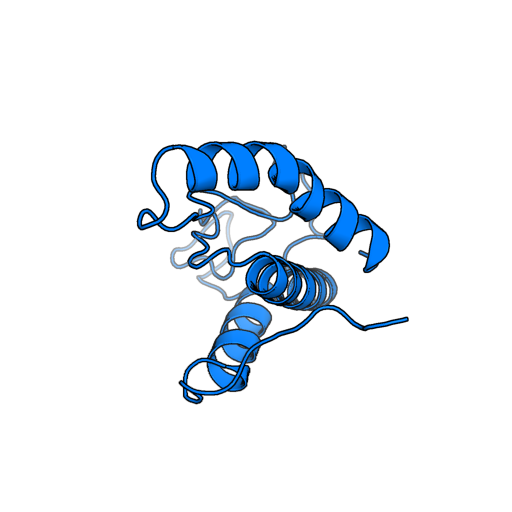A A 1 83 ? 3.436 -5.737 -7.671 1.00 95.50 83 ALA A N 1
ATOM 646 C CA . ALA A 1 83 ? 4.450 -6.468 -6.928 1.00 95.50 83 ALA A CA 1
ATOM 647 C C . ALA A 1 83 ? 5.319 -7.331 -7.857 1.00 95.50 83 ALA A C 1
ATOM 649 O O . ALA A 1 83 ? 6.526 -7.439 -7.652 1.00 95.50 83 ALA A O 1
ATOM 650 N N . TRP A 1 84 ? 4.746 -7.899 -8.920 1.00 95.75 84 TRP A N 1
ATOM 651 C CA . TRP A 1 84 ? 5.496 -8.658 -9.922 1.00 95.75 84 TRP A CA 1
ATOM 652 C C . TRP A 1 84 ? 4.800 -8.661 -11.286 1.00 95.75 84 TRP A C 1
ATOM 654 O O . TRP A 1 84 ? 3.612 -8.366 -11.414 1.00 95.75 84 TRP A O 1
ATOM 664 N N . VAL A 1 85 ? 5.561 -9.034 -12.310 1.00 95.62 85 VAL A N 1
ATOM 665 C CA . VAL A 1 85 ? 5.097 -9.281 -13.674 1.00 95.62 85 VAL A CA 1
ATOM 666 C C . VAL A 1 85 ? 5.433 -10.738 -14.016 1.00 95.62 85 VAL A C 1
ATOM 668 O O . VAL A 1 85 ? 6.606 -11.063 -14.196 1.00 95.62 85 VAL A O 1
ATOM 671 N N . PRO A 1 86 ? 4.437 -11.645 -14.073 1.00 96.50 86 PRO A N 1
ATOM 672 C CA . PRO A 1 86 ? 4.681 -13.090 -14.147 1.00 96.50 86 PRO A CA 1
ATOM 673 C C . PRO A 1 86 ? 4.931 -13.624 -15.566 1.00 96.50 86 PRO A C 1
ATOM 675 O O . PRO A 1 86 ? 5.210 -14.807 -15.730 1.00 96.50 86 PRO A O 1
ATOM 678 N N . VAL A 1 87 ? 4.797 -12.785 -16.595 1.00 96.81 87 VAL A N 1
ATOM 679 C CA . VAL A 1 87 ? 4.926 -13.170 -18.010 1.00 96.81 87 VAL A CA 1
ATOM 680 C C . VAL A 1 87 ? 5.761 -12.136 -18.767 1.00 96.81 87 VAL A C 1
ATOM 682 O O . VAL A 1 87 ? 5.721 -10.959 -18.392 1.00 96.81 87 VAL A O 1
ATOM 685 N N . PRO A 1 88 ? 6.474 -12.523 -19.843 1.00 96.81 88 PRO A N 1
ATOM 686 C CA . PRO A 1 88 ? 7.214 -11.570 -20.656 1.00 96.81 88 PRO A CA 1
ATOM 687 C C . PRO A 1 88 ? 6.320 -10.410 -21.098 1.00 96.81 88 PRO A C 1
ATOM 689 O O . PRO A 1 88 ? 5.254 -10.615 -21.679 1.00 96.81 88 PRO A O 1
ATOM 692 N N . THR A 1 89 ? 6.732 -9.183 -20.795 1.00 92.88 89 THR A N 1
ATOM 693 C CA . THR A 1 89 ? 5.926 -7.982 -21.038 1.00 92.88 89 THR A CA 1
ATOM 694 C C . THR A 1 89 ? 6.833 -6.850 -21.496 1.00 92.88 89 THR A C 1
ATOM 696 O O . THR A 1 89 ? 7.865 -6.591 -20.887 1.00 92.88 89 THR A O 1
ATOM 699 N N . LYS A 1 90 ? 6.461 -6.164 -22.586 1.00 88.56 90 LYS A N 1
ATOM 700 C CA . LYS A 1 90 ? 7.211 -5.014 -23.138 1.00 88.56 90 LYS A CA 1
ATOM 701 C C . LYS A 1 90 ? 8.717 -5.286 -23.351 1.00 88.56 90 LYS A C 1
ATOM 703 O O . LYS A 1 90 ? 9.542 -4.400 -23.162 1.00 88.56 90 LYS A O 1
ATOM 708 N N . GLY A 1 91 ? 9.072 -6.507 -23.761 1.00 91.75 91 GLY A N 1
ATOM 709 C CA . GLY A 1 91 ? 10.462 -6.897 -24.034 1.00 91.75 91 GLY A CA 1
ATOM 710 C C . GLY A 1 91 ? 11.306 -7.197 -22.791 1.00 91.75 91 GLY A C 1
ATOM 711 O O . GLY A 1 91 ? 12.519 -7.336 -22.913 1.00 91.75 91 GLY A O 1
ATOM 712 N N . GLN A 1 92 ? 10.686 -7.298 -21.613 1.00 90.94 92 GLN A N 1
ATOM 713 C CA . GLN A 1 92 ? 11.326 -7.756 -20.382 1.00 90.94 92 GLN A CA 1
ATOM 714 C C . GLN A 1 92 ? 10.841 -9.166 -20.028 1.00 90.94 92 GLN A C 1
ATOM 716 O O . GLN A 1 92 ? 9.648 -9.457 -20.146 1.00 90.94 92 GLN A O 1
ATOM 721 N N . GLU A 1 93 ? 11.764 -10.023 -19.586 1.00 97.19 93 GLU A N 1
ATOM 722 C CA . GLU A 1 93 ? 11.453 -11.317 -18.962 1.00 97.19 93 GLU A CA 1
ATOM 723 C C . GLU A 1 93 ? 10.700 -11.121 -17.634 1.00 97.19 93 GLU A C 1
ATOM 725 O O . GLU A 1 93 ? 10.816 -10.041 -17.054 1.00 97.19 93 GLU A O 1
ATOM 730 N N . PRO A 1 94 ? 9.951 -12.122 -17.126 1.00 97.50 94 PRO A N 1
ATOM 731 C CA . PRO A 1 94 ? 9.243 -12.033 -15.848 1.00 97.50 94 PRO A CA 1
ATOM 732 C C . PRO A 1 94 ? 10.123 -11.516 -14.704 1.00 97.50 94 PRO A C 1
ATOM 734 O O . PRO A 1 94 ? 11.269 -11.939 -14.544 1.00 97.50 94 PRO A O 1
ATOM 737 N N . TYR A 1 95 ? 9.581 -10.613 -13.887 1.00 95.12 95 TYR A N 1
ATOM 738 C CA . TYR A 1 95 ? 10.345 -9.915 -12.854 1.00 95.12 95 TYR A CA 1
ATOM 739 C C . TYR A 1 95 ? 9.493 -9.537 -11.643 1.00 95.12 95 TYR A C 1
ATOM 741 O O . TYR A 1 95 ? 8.275 -9.387 -11.727 1.00 95.12 95 TYR A O 1
ATOM 749 N N . VAL A 1 96 ? 10.155 -9.350 -10.504 1.00 96.50 96 VAL A N 1
ATOM 750 C CA . VAL A 1 96 ? 9.560 -8.781 -9.288 1.00 96.50 96 VAL A CA 1
ATOM 751 C C . VAL A 1 96 ? 9.879 -7.294 -9.194 1.00 96.50 96 VAL A C 1
ATOM 753 O O . VAL A 1 96 ? 10.850 -6.813 -9.781 1.00 96.50 96 VAL A O 1
ATOM 756 N N . ARG A 1 97 ? 9.070 -6.549 -8.448 1.00 94.31 97 ARG A N 1
ATOM 757 C CA . ARG A 1 97 ? 9.253 -5.117 -8.206 1.00 94.31 97 ARG A CA 1
ATOM 758 C C . ARG A 1 97 ? 9.254 -4.831 -6.716 1.00 94.31 97 ARG A C 1
ATOM 760 O O . ARG A 1 97 ? 8.811 -5.645 -5.911 1.00 94.31 97 ARG A O 1
ATOM 767 N N . ALA A 1 98 ? 9.739 -3.646 -6.358 1.00 95.94 98 ALA A N 1
ATOM 768 C CA . ALA A 1 98 ? 9.909 -3.258 -4.965 1.00 95.94 98 ALA A CA 1
ATOM 769 C C . ALA A 1 98 ? 8.658 -3.454 -4.070 1.00 95.94 98 ALA A C 1
ATOM 771 O O . ALA A 1 98 ? 8.847 -3.962 -2.966 1.00 95.94 98 ALA A O 1
ATOM 772 N N . PRO A 1 99 ? 7.409 -3.160 -4.506 1.00 95.56 99 PRO A N 1
ATOM 773 C CA . PRO A 1 99 ? 6.211 -3.374 -3.688 1.00 95.56 99 PRO A CA 1
ATOM 774 C C . PRO A 1 99 ? 6.036 -4.800 -3.156 1.00 95.56 99 PRO A C 1
ATOM 776 O O . PRO A 1 99 ? 5.476 -4.967 -2.077 1.00 95.56 99 PRO A O 1
ATOM 779 N N . LEU A 1 100 ? 6.557 -5.826 -3.846 1.00 97.38 100 LEU A N 1
ATOM 780 C CA . LEU A 1 100 ? 6.540 -7.201 -3.333 1.00 97.38 100 LEU A CA 1
ATOM 781 C C . LEU A 1 100 ? 7.211 -7.303 -1.959 1.00 97.38 100 LEU A C 1
ATOM 783 O O . LEU A 1 100 ? 6.722 -8.001 -1.079 1.00 97.38 100 LEU A O 1
ATOM 787 N N . TYR A 1 101 ? 8.319 -6.592 -1.761 1.00 97.75 101 TYR A N 1
ATOM 788 C CA . TYR A 1 101 ? 9.047 -6.629 -0.497 1.00 97.75 101 TYR A CA 1
ATOM 789 C C . TYR A 1 101 ? 8.307 -5.904 0.628 1.00 97.75 101 TYR A C 1
ATOM 791 O O . TYR A 1 101 ? 8.500 -6.268 1.783 1.00 97.75 101 TYR A O 1
ATOM 799 N N . GLY A 1 102 ? 7.442 -4.937 0.304 1.00 95.69 102 GLY A N 1
ATOM 800 C CA . GLY A 1 102 ? 6.542 -4.344 1.292 1.00 95.69 102 GLY A CA 1
ATOM 801 C C . GLY A 1 102 ? 5.489 -5.349 1.763 1.00 95.69 102 GLY A C 1
ATOM 802 O O . GLY A 1 102 ? 5.373 -5.623 2.951 1.00 95.69 102 GLY A O 1
ATOM 803 N N . GLN A 1 103 ? 4.847 -6.044 0.815 1.00 95.31 103 GLN A N 1
ATOM 804 C CA . GLN A 1 103 ? 3.898 -7.122 1.132 1.00 95.31 103 GLN A CA 1
ATOM 805 C C . GLN A 1 103 ? 4.524 -8.213 2.012 1.00 95.31 103 GLN A C 1
ATOM 807 O O . GLN A 1 103 ? 3.900 -8.664 2.968 1.00 95.31 103 GLN A O 1
ATOM 812 N N . ILE A 1 104 ? 5.753 -8.640 1.696 1.00 96.56 104 ILE A N 1
ATOM 813 C CA . ILE A 1 104 ? 6.483 -9.631 2.498 1.00 96.56 104 ILE A CA 1
ATOM 814 C C . ILE A 1 104 ? 6.777 -9.083 3.897 1.00 96.56 104 ILE A C 1
ATOM 816 O O . ILE A 1 104 ? 6.588 -9.799 4.876 1.00 96.56 104 ILE A O 1
ATOM 820 N N . PHE A 1 105 ? 7.223 -7.829 4.003 1.00 95.69 105 PHE A N 1
ATOM 821 C CA . PHE A 1 105 ? 7.510 -7.206 5.291 1.00 95.69 105 PHE A CA 1
ATOM 822 C C . PHE A 1 105 ? 6.271 -7.156 6.186 1.00 95.69 105 PHE A C 1
ATOM 824 O O . PHE A 1 105 ? 6.337 -7.624 7.320 1.00 95.69 105 PHE A O 1
ATOM 831 N N . ASP A 1 106 ? 5.143 -6.654 5.683 1.00 93.06 106 ASP A N 1
ATOM 832 C CA . ASP A 1 106 ? 3.914 -6.560 6.475 1.00 93.06 106 ASP A CA 1
ATOM 833 C C . ASP A 1 106 ? 3.390 -7.947 6.858 1.00 93.06 106 ASP A C 1
ATOM 835 O O . ASP A 1 106 ? 2.994 -8.171 8.003 1.00 93.06 106 ASP A O 1
ATOM 839 N N . ALA A 1 107 ? 3.449 -8.911 5.932 1.00 92.88 107 ALA A N 1
ATOM 840 C CA . ALA A 1 107 ? 3.068 -10.291 6.210 1.00 92.88 107 ALA A CA 1
ATOM 841 C C . ALA A 1 107 ? 3.912 -10.908 7.336 1.00 92.88 107 ALA A C 1
ATOM 843 O O . ALA A 1 107 ? 3.356 -11.555 8.221 1.00 92.88 107 ALA A O 1
ATOM 844 N N . GLU A 1 108 ? 5.225 -10.682 7.351 1.00 92.75 108 GLU A N 1
ATOM 845 C CA . GLU A 1 108 ? 6.102 -11.158 8.428 1.00 92.75 108 GLU A CA 1
ATOM 846 C C . GLU A 1 108 ? 5.893 -10.382 9.739 1.00 92.75 108 GLU A C 1
ATOM 848 O O . GLU A 1 108 ? 5.900 -10.978 10.815 1.00 92.75 108 GLU A O 1
ATOM 853 N N . ALA A 1 109 ? 5.661 -9.068 9.671 1.00 88.94 109 ALA A N 1
ATOM 854 C CA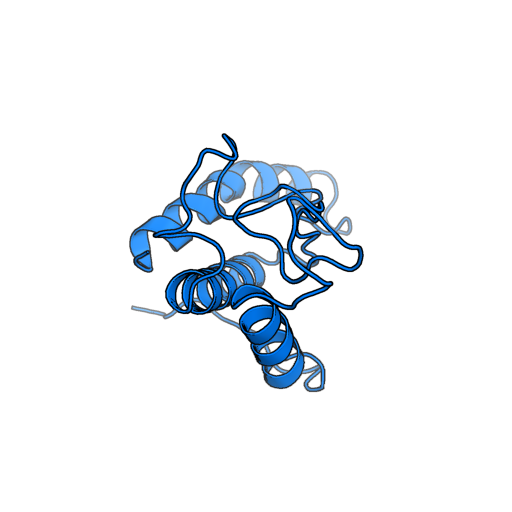 . ALA A 1 109 ? 5.514 -8.210 10.846 1.00 88.94 109 ALA A CA 1
ATOM 855 C C . ALA A 1 109 ? 4.262 -8.530 11.679 1.00 88.94 109 ALA A C 1
ATOM 857 O O . ALA A 1 109 ? 4.302 -8.417 12.906 1.00 88.94 109 ALA A O 1
ATOM 858 N N . ILE A 1 110 ? 3.153 -8.925 11.039 1.00 87.00 110 ILE A N 1
ATOM 859 C CA . ILE A 1 110 ? 1.872 -9.176 11.726 1.00 87.00 110 ILE A CA 1
ATOM 860 C C . ILE A 1 110 ? 1.280 -10.572 11.498 1.00 87.00 110 ILE A C 1
ATOM 862 O O . ILE A 1 110 ? 0.534 -11.059 12.348 1.00 87.00 110 ILE A O 1
ATOM 866 N N . GLY A 1 111 ? 1.597 -11.249 10.392 1.00 82.94 111 GLY A N 1
ATOM 867 C CA . GLY A 1 111 ? 0.878 -12.447 9.937 1.00 82.94 111 GLY A CA 1
ATOM 868 C C . GLY A 1 111 ? 0.999 -13.655 10.867 1.00 82.94 111 GLY A C 1
ATOM 869 O O . GLY A 1 111 ? 0.093 -14.485 10.920 1.00 82.94 111 GLY A O 1
ATOM 870 N N . HIS A 1 112 ? 2.072 -13.731 11.656 1.00 84.75 112 HIS A N 1
ATOM 871 C CA . HIS A 1 112 ? 2.289 -14.790 12.648 1.00 84.75 112 HIS A CA 1
ATOM 872 C C . HIS A 1 112 ? 1.891 -14.388 14.079 1.00 84.75 112 HIS A C 1
ATOM 874 O O . HIS A 1 112 ? 2.070 -15.167 15.020 1.00 84.75 112 HIS A O 1
ATOM 880 N N . HIS A 1 113 ? 1.341 -13.188 14.271 1.00 87.25 113 HIS A N 1
ATOM 881 C CA . HIS A 1 113 ? 1.098 -12.604 15.585 1.00 87.25 113 HIS A CA 1
ATOM 882 C C . HIS A 1 113 ? -0.393 -12.295 15.813 1.00 87.25 113 HIS A C 1
ATOM 884 O O . HIS A 1 113 ? -0.796 -11.134 15.776 1.00 87.25 113 HIS A O 1
ATOM 890 N N . PRO A 1 114 ? -1.231 -13.299 16.149 1.00 83.06 114 PRO A N 1
ATOM 891 C CA . PRO A 1 114 ? -2.691 -13.137 16.233 1.00 83.06 114 PRO A CA 1
ATOM 892 C C . PRO A 1 114 ? -3.167 -12.172 17.332 1.00 83.06 114 PRO A C 1
ATOM 894 O O . PRO A 1 114 ? -4.319 -11.749 17.330 1.00 83.06 114 PRO A O 1
ATOM 897 N N . ASN A 1 115 ? -2.287 -11.833 18.278 1.00 88.69 115 ASN A N 1
ATOM 898 C CA . ASN A 1 115 ? -2.577 -10.925 19.388 1.00 88.69 115 ASN A CA 1
ATOM 899 C C . ASN A 1 115 ? -1.932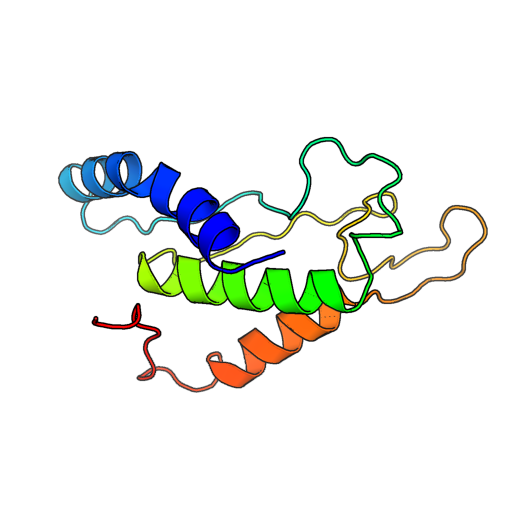 -9.540 19.219 1.00 88.69 115 ASN A C 1
ATOM 901 O O . ASN A 1 115 ? -2.129 -8.675 20.074 1.00 88.69 115 ASN A O 1
ATOM 905 N N . VAL A 1 116 ? -1.145 -9.324 18.162 1.00 88.88 116 VAL A N 1
ATOM 906 C CA . VAL A 1 116 ? -0.556 -8.014 17.870 1.00 88.88 116 VAL A CA 1
ATOM 907 C C . VAL A 1 116 ? -1.592 -7.165 17.146 1.00 88.88 116 VAL A C 1
ATOM 909 O O . VAL A 1 116 ? -2.304 -7.635 16.264 1.00 88.88 116 VAL A O 1
ATOM 912 N N . ARG A 1 117 ? -1.691 -5.899 17.551 1.00 87.75 117 ARG A N 1
ATOM 913 C CA . ARG A 1 117 ? -2.547 -4.899 16.915 1.00 87.75 117 ARG A CA 1
ATOM 914 C C . ARG A 1 117 ? -1.705 -3.681 16.588 1.00 87.75 117 ARG A C 1
ATOM 916 O O . ARG A 1 117 ? -0.953 -3.222 17.448 1.00 87.75 117 ARG A O 1
ATOM 923 N N . ILE A 1 118 ? -1.872 -3.150 15.385 1.00 90.56 118 ILE A N 1
ATOM 924 C CA . ILE A 1 118 ? -1.340 -1.836 15.038 1.00 90.56 118 ILE A CA 1
ATOM 925 C C . ILE A 1 118 ? -2.279 -0.790 15.643 1.00 90.56 118 ILE A C 1
ATOM 927 O O . ILE A 1 118 ? -3.501 -0.921 15.565 1.00 90.56 118 ILE A O 1
ATOM 931 N N . LYS A 1 119 ? -1.712 0.221 16.296 1.00 88.00 119 LYS A N 1
ATOM 932 C CA . LYS A 1 119 ? -2.443 1.382 16.806 1.00 88.00 119 LYS A CA 1
ATOM 933 C C . LYS A 1 119 ? -1.810 2.640 16.237 1.00 88.00 119 LYS A C 1
ATOM 935 O O . LYS A 1 119 ? -0.591 2.672 16.077 1.00 88.00 119 LYS A O 1
ATOM 940 N N . ALA A 1 120 ? -2.632 3.653 15.977 1.00 80.06 120 ALA A N 1
ATOM 941 C CA . ALA A 1 120 ? -2.129 4.989 15.700 1.00 80.06 120 ALA A CA 1
ATOM 942 C C . ALA A 1 120 ? -1.252 5.462 16.872 1.00 80.06 120 ALA A C 1
ATOM 944 O O . ALA A 1 120 ? -1.480 5.069 18.026 1.00 80.06 120 ALA A O 1
ATOM 945 N N . ALA A 1 121 ? -0.232 6.266 16.570 1.00 73.94 121 ALA A N 1
ATOM 946 C CA . ALA A 1 121 ? 0.544 6.921 17.611 1.00 73.94 121 ALA A CA 1
ATOM 947 C C . ALA A 1 121 ? -0.403 7.793 18.447 1.00 73.94 121 ALA A C 1
ATOM 949 O O . ALA A 1 121 ? -1.261 8.484 17.904 1.00 73.94 121 ALA A O 1
ATOM 950 N N . VAL A 1 122 ? -0.292 7.698 19.770 1.00 65.69 122 VAL A N 1
ATOM 951 C CA . VAL A 1 122 ? -1.016 8.593 20.672 1.00 65.69 122 VAL A CA 1
ATOM 952 C C . VAL A 1 122 ? -0.089 9.776 20.915 1.00 65.69 122 VAL A C 1
ATOM 954 O O . VAL A 1 122 ? 1.010 9.563 21.433 1.00 65.69 122 VAL A O 1
ATOM 957 N N . ASP A 1 123 ? -0.514 10.966 20.498 1.00 51.75 123 ASP A N 1
ATOM 958 C CA . ASP A 1 123 ? 0.147 12.230 20.842 1.00 51.75 123 ASP A CA 1
ATOM 959 C C . ASP A 1 123 ? 0.039 12.544 22.346 1.00 51.75 123 ASP A C 1
ATOM 961 O O . ASP A 1 123 ? -1.027 12.263 22.951 1.00 51.75 123 ASP A O 1
#

Sequence (123 aa):
MNHTAVENNITQYEHEMEYAHEQEPTVPVVLGEINGDSANLNMSQVDGVFGSALWLNDHLMMGMTMNITRYNLIQGTTFGYVAWVPVPTKGQEPYVRAPLYGQIFDAEAIGHHPNVRIKAAVD

Organism: NCBI:txid1002370

pLDDT: mean 90.8, std 7.67, range [51.75, 97.75]